Protein AF-A0A081A806-F1 (afdb_monomer_lite)

Foldseek 3Di:
DCPDPCCVVPPNPAAAEAEDEPDPVCPCVVVVCVVDPRYDYHYDDPPPLVPVPVSVVVPDD

Sequence (61 aa):
MKTHPVYQEHFEVMMIVAVLDNAAVHNKTEDLAQDRSDLELLRLGPYSPMCNPIKAFQRLV

Radius of gyration: 14.31 Å; chains: 1; bounding box: 38×20×33 Å

Secondary structure (DSSP, 8-state):
-TTSHHHHHHHTTSPEEEEE-S-GGGGGHHHHHTT-TTEEEEEPPTT-GGG-HHHHTT---

InterPro domains:
  IPR036397 Ribonuclease H superfamily [G3DSA:3.30.420.10] (2-61)

Structure (mmCIF, N/CA/C/O backbone):
data_AF-A0A081A806-F1
#
_entry.id   AF-A0A081A806-F1
#
loop_
_atom_site.group_PDB
_atom_site.id
_atom_site.type_symbol
_atom_site.label_atom_id
_atom_site.label_alt_id
_atom_site.label_comp_id
_atom_site.label_asym_id
_atom_site.label_entity_id
_atom_site.label_seq_id
_atom_site.pdbx_PDB_ins_code
_atom_site.Cartn_x
_atom_site.Cartn_y
_atom_site.Cartn_z
_atom_site.occupancy
_atom_site.B_iso_or_equiv
_atom_site.auth_seq_id
_atom_site.auth_comp_id
_atom_site.auth_asym_id
_atom_site.auth_atom_id
_atom_site.pdbx_PDB_model_num
ATOM 1 N N . MET A 1 1 ? -6.802 -3.930 15.851 1.00 60.62 1 MET A N 1
ATOM 2 C CA . MET A 1 1 ? -6.500 -2.638 15.192 1.00 60.62 1 MET A CA 1
ATOM 3 C C . MET A 1 1 ? -7.761 -1.794 15.056 1.00 60.62 1 MET A C 1
ATOM 5 O O . MET A 1 1 ? -7.802 -0.750 15.682 1.00 60.62 1 MET A O 1
ATOM 9 N N . LYS A 1 2 ? -8.818 -2.277 14.382 1.00 73.12 2 LYS A N 1
ATOM 10 C CA . LYS A 1 2 ? -10.107 -1.556 14.309 1.00 73.12 2 LYS A CA 1
ATOM 11 C C . LYS A 1 2 ? -10.857 -1.412 15.641 1.00 73.12 2 LYS A C 1
ATOM 13 O O . LYS A 1 2 ? -11.621 -0.484 15.811 1.00 73.12 2 LYS A O 1
ATOM 18 N N . THR A 1 3 ? -10.613 -2.309 16.591 1.00 84.56 3 THR A N 1
ATOM 19 C CA . THR A 1 3 ? -11.222 -2.295 17.932 1.00 84.56 3 THR A CA 1
ATOM 20 C C . THR A 1 3 ? -10.520 -1.367 18.925 1.00 84.56 3 THR A C 1
ATOM 22 O O . THR A 1 3 ? -10.887 -1.332 20.094 1.00 84.56 3 THR A O 1
ATOM 25 N N . HIS A 1 4 ? -9.457 -0.672 18.509 1.00 88.75 4 HIS A N 1
ATOM 26 C CA . HIS A 1 4 ? -8.746 0.235 19.402 1.00 88.75 4 HIS A CA 1
ATOM 27 C C . HIS A 1 4 ? -9.567 1.523 19.582 1.00 88.75 4 HIS A C 1
ATOM 29 O O . HIS A 1 4 ? -9.963 2.09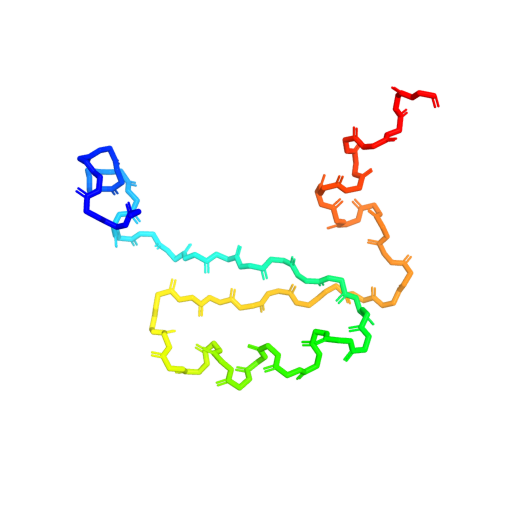3 18.566 1.00 88.75 4 HIS A O 1
ATOM 35 N N . PRO A 1 5 ? -9.760 2.041 20.810 1.00 90.00 5 PRO A N 1
ATOM 36 C CA . PRO A 1 5 ? -10.633 3.195 21.054 1.00 90.00 5 PRO A CA 1
ATOM 37 C C . PRO A 1 5 ? -10.280 4.417 20.198 1.00 90.00 5 PRO A C 1
ATOM 39 O O . PRO A 1 5 ? -11.138 4.985 19.538 1.00 90.00 5 PRO A O 1
ATOM 42 N N . VAL A 1 6 ? -8.986 4.745 20.104 1.00 88.69 6 VAL A N 1
ATOM 43 C CA . VAL A 1 6 ? -8.496 5.857 19.265 1.00 88.69 6 VAL A CA 1
ATOM 44 C C . VAL A 1 6 ? -8.811 5.642 17.783 1.00 88.69 6 VAL A C 1
ATOM 46 O O . VAL A 1 6 ? -9.115 6.599 17.079 1.00 88.69 6 VAL A O 1
ATOM 49 N N . TYR A 1 7 ? -8.750 4.393 17.307 1.00 85.12 7 TYR A N 1
ATOM 50 C CA . TYR A 1 7 ? -9.103 4.071 15.927 1.00 85.12 7 TYR A CA 1
ATOM 51 C C . TYR A 1 7 ? -10.593 4.301 15.684 1.00 85.12 7 TYR A C 1
ATOM 53 O O . TYR A 1 7 ? -10.953 4.934 14.699 1.00 85.12 7 TYR A O 1
ATOM 61 N N . GLN A 1 8 ? -11.440 3.822 16.595 1.00 89.06 8 GLN A N 1
ATOM 62 C CA . GLN A 1 8 ? -12.890 3.970 16.479 1.00 89.06 8 GLN A CA 1
ATOM 63 C C . GLN A 1 8 ? -13.310 5.442 16.486 1.00 89.06 8 GLN A C 1
ATOM 65 O O . GLN A 1 8 ? -14.055 5.889 15.623 1.00 89.06 8 GLN A O 1
ATOM 70 N N . GLU A 1 9 ? -12.745 6.224 17.403 1.00 90.00 9 GLU A N 1
ATOM 71 C CA . GLU A 1 9 ? -13.093 7.635 17.567 1.00 90.00 9 GLU A CA 1
ATOM 72 C C . GLU A 1 9 ? -12.636 8.519 16.394 1.00 90.00 9 GLU A C 1
ATOM 74 O O . GLU A 1 9 ? -13.349 9.444 16.012 1.00 90.00 9 GLU A O 1
ATOM 79 N N . HIS A 1 10 ? -11.469 8.243 15.802 1.00 87.00 10 HIS A N 1
ATOM 80 C CA . HIS A 1 10 ? -10.842 9.173 14.852 1.00 87.00 10 HIS A CA 1
ATOM 81 C C . HIS A 1 10 ? -10.745 8.649 13.415 1.00 87.00 10 HIS A C 1
ATOM 83 O O . HIS A 1 10 ? -10.600 9.446 12.493 1.00 87.00 10 HIS A O 1
ATOM 89 N N . PHE A 1 11 ? -10.790 7.331 13.205 1.00 82.88 11 PHE A N 1
ATOM 90 C CA . PHE A 1 11 ? -10.392 6.705 11.938 1.00 82.88 11 PHE A CA 1
ATOM 91 C C . PHE A 1 11 ? -11.406 5.686 11.393 1.00 82.88 11 PHE A C 1
ATOM 93 O O . PHE A 1 11 ? -11.238 5.225 10.268 1.00 82.88 11 PHE A O 1
ATOM 100 N N . GLU A 1 12 ? -12.469 5.339 12.129 1.00 84.75 1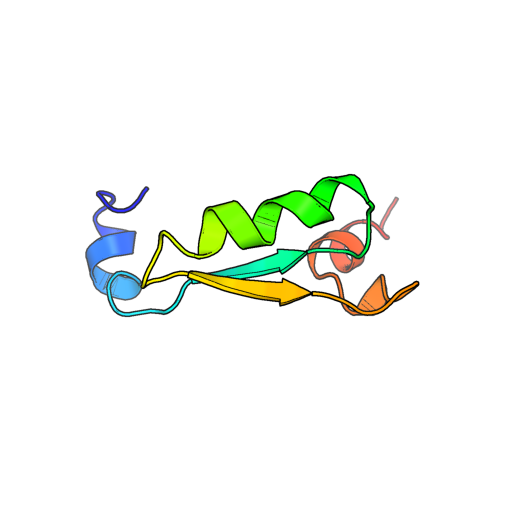2 GLU A N 1
ATOM 101 C CA . GLU A 1 12 ? -13.464 4.336 11.700 1.00 84.75 12 GLU A CA 1
ATOM 102 C C . GLU A 1 12 ? -14.210 4.721 10.420 1.00 84.75 12 GLU A C 1
ATOM 104 O O . GLU A 1 12 ? -14.563 3.853 9.626 1.00 84.75 12 GLU A O 1
ATOM 109 N N . VAL A 1 13 ? -14.401 6.022 10.197 1.00 84.19 13 VAL A N 1
ATOM 110 C CA . VAL A 1 13 ? -15.092 6.572 9.019 1.00 84.19 13 VAL A CA 1
ATOM 111 C C . VAL A 1 13 ? -14.105 6.951 7.902 1.00 84.19 13 VAL A C 1
ATOM 113 O O . VAL A 1 13 ? -14.513 7.422 6.842 1.00 84.19 13 VAL A O 1
ATOM 116 N N . MET A 1 14 ? -12.797 6.772 8.114 1.00 88.50 14 MET A N 1
ATOM 117 C CA . MET A 1 14 ? -11.777 7.120 7.123 1.00 88.50 14 MET A CA 1
ATOM 118 C C . MET A 1 14 ? -11.444 5.931 6.218 1.00 88.50 14 MET A C 1
ATOM 120 O O . MET A 1 14 ? -11.302 4.799 6.675 1.00 88.50 14 MET A O 1
ATOM 124 N N . MET A 1 15 ? -11.258 6.215 4.927 1.00 89.62 15 MET A N 1
ATOM 125 C CA . MET A 1 15 ? -10.732 5.251 3.962 1.00 89.62 15 MET A CA 1
ATOM 126 C C . MET A 1 15 ? -9.268 4.939 4.287 1.00 89.62 15 MET A C 1
ATOM 128 O O . MET A 1 15 ? -8.447 5.850 4.430 1.00 89.62 15 MET A O 1
ATOM 132 N N . ILE A 1 16 ? -8.916 3.657 4.358 1.00 89.44 16 ILE A N 1
ATOM 133 C CA . ILE A 1 16 ? -7.521 3.233 4.458 1.00 89.44 16 ILE A CA 1
ATOM 134 C C . ILE A 1 16 ? -6.931 3.236 3.051 1.00 89.44 16 ILE A C 1
ATOM 136 O O . ILE A 1 16 ? -7.445 2.562 2.167 1.00 89.44 16 ILE A O 1
ATOM 140 N N . VAL A 1 17 ? -5.815 3.936 2.852 1.00 90.88 17 VAL A N 1
ATOM 141 C CA . VAL A 1 17 ? -5.070 3.898 1.587 1.00 90.88 17 VAL A CA 1
ATOM 142 C C . VAL A 1 17 ? -3.756 3.159 1.801 1.00 90.88 17 VAL A C 1
ATOM 144 O O . VAL A 1 17 ? -2.893 3.616 2.554 1.00 90.88 17 VAL A O 1
ATOM 147 N N . ALA A 1 18 ? -3.585 2.015 1.140 1.00 89.88 18 ALA A N 1
ATOM 148 C CA . ALA A 1 18 ? -2.328 1.273 1.150 1.00 89.88 18 ALA A CA 1
ATOM 149 C C . ALA A 1 18 ? -1.499 1.618 -0.094 1.00 89.88 18 ALA A C 1
ATOM 151 O O . ALA A 1 18 ? -1.915 1.368 -1.224 1.00 89.88 18 ALA A O 1
ATOM 152 N N . VAL A 1 19 ? -0.309 2.182 0.119 1.00 90.81 19 VAL A N 1
ATOM 153 C CA . VAL A 1 19 ? 0.624 2.547 -0.954 1.00 90.81 19 VAL A CA 1
ATOM 154 C C . VAL A 1 19 ? 1.581 1.387 -1.213 1.00 90.81 19 VAL A C 1
ATOM 156 O O . VAL A 1 19 ? 2.326 0.992 -0.314 1.00 90.81 19 VAL A O 1
ATOM 159 N N . LEU A 1 20 ? 1.572 0.849 -2.432 1.00 90.75 20 LEU A N 1
ATOM 160 C CA . LEU A 1 20 ? 2.407 -0.286 -2.835 1.00 90.75 20 LEU A CA 1
ATOM 161 C C . LEU A 1 20 ? 3.410 0.147 -3.902 1.00 90.75 20 LEU A C 1
ATOM 163 O O . LEU A 1 20 ? 3.058 0.841 -4.860 1.00 90.75 20 LEU A O 1
ATOM 167 N N . ASP A 1 21 ? 4.662 -0.282 -3.751 1.00 88.62 21 ASP A N 1
ATOM 168 C CA . ASP A 1 21 ? 5.631 -0.156 -4.833 1.00 88.62 21 ASP A CA 1
ATOM 169 C C . ASP A 1 21 ? 5.365 -1.194 -5.938 1.00 88.62 21 ASP A C 1
ATOM 171 O O . ASP A 1 21 ? 4.540 -2.100 -5.810 1.00 88.62 21 ASP A O 1
ATOM 175 N N . ASN A 1 22 ? 6.049 -1.038 -7.068 1.00 87.12 22 ASN A N 1
ATOM 176 C CA . ASN A 1 22 ? 5.825 -1.864 -8.250 1.00 87.12 22 ASN A CA 1
ATOM 177 C C . ASN A 1 22 ? 6.541 -3.236 -8.190 1.00 87.12 22 ASN A C 1
ATOM 179 O O . ASN A 1 22 ? 6.853 -3.812 -9.235 1.00 87.12 22 ASN A O 1
ATOM 183 N N . ALA A 1 23 ? 6.878 -3.767 -7.007 1.00 86.25 23 ALA A N 1
ATOM 184 C CA . ALA A 1 23 ? 7.487 -5.093 -6.920 1.00 86.25 23 ALA A CA 1
ATOM 185 C C . ALA A 1 23 ? 6.487 -6.196 -7.313 1.00 86.25 23 ALA A C 1
ATOM 187 O O . ALA A 1 23 ? 5.321 -6.177 -6.923 1.00 86.25 23 ALA A O 1
ATOM 188 N N . ALA A 1 24 ? 6.961 -7.216 -8.041 1.00 84.69 24 ALA A N 1
ATOM 189 C CA . ALA A 1 24 ? 6.116 -8.287 -8.586 1.00 84.69 24 ALA A CA 1
ATOM 190 C C . ALA A 1 24 ? 5.306 -9.053 -7.519 1.00 84.69 24 ALA A C 1
ATOM 192 O O . ALA A 1 24 ? 4.237 -9.587 -7.811 1.00 84.69 24 ALA A O 1
ATOM 193 N N . VAL A 1 25 ? 5.786 -9.084 -6.271 1.00 85.00 25 VAL A N 1
ATOM 194 C CA . VAL A 1 25 ? 5.087 -9.705 -5.136 1.00 85.00 25 VAL A CA 1
ATOM 195 C C . VAL A 1 25 ? 3.772 -8.992 -4.780 1.00 85.00 25 VAL A C 1
ATOM 197 O O . VAL A 1 25 ? 2.851 -9.634 -4.280 1.00 85.00 25 VAL A O 1
ATOM 200 N N . HIS A 1 26 ? 3.636 -7.702 -5.101 1.00 81.81 26 HIS A N 1
ATOM 201 C CA . HIS A 1 26 ? 2.439 -6.901 -4.823 1.00 81.81 26 HIS A CA 1
ATOM 202 C C . HIS A 1 26 ? 1.339 -7.050 -5.887 1.00 81.81 26 HIS A C 1
ATOM 204 O O . HIS A 1 26 ? 0.249 -6.499 -5.745 1.00 81.81 26 HIS A O 1
ATOM 210 N N . ASN A 1 27 ? 1.570 -7.825 -6.952 1.00 79.69 27 ASN A N 1
ATOM 211 C CA . ASN A 1 27 ? 0.571 -8.049 -8.005 1.00 79.69 27 ASN A CA 1
ATOM 212 C C . ASN A 1 27 ? -0.665 -8.814 -7.517 1.00 79.69 27 ASN A C 1
ATOM 214 O O . ASN A 1 27 ? -1.741 -8.625 -8.058 1.00 79.69 27 ASN A O 1
ATOM 218 N N . LYS A 1 28 ? -0.531 -9.614 -6.455 1.00 80.12 28 LYS A N 1
ATOM 219 C CA . LYS A 1 28 ? -1.651 -10.356 -5.851 1.00 80.12 28 LYS A CA 1
ATOM 220 C C . LYS A 1 28 ? -2.424 -9.555 -4.801 1.00 80.12 28 LYS A C 1
ATOM 222 O O . LYS A 1 28 ? -3.410 -10.039 -4.260 1.00 80.12 28 LYS A O 1
ATOM 227 N N . THR A 1 29 ? -1.945 -8.365 -4.434 1.00 80.62 29 THR A N 1
ATOM 228 C CA . THR A 1 29 ? -2.538 -7.591 -3.336 1.00 80.62 29 THR A CA 1
ATOM 229 C C . THR A 1 29 ? -3.861 -6.938 -3.741 1.00 80.62 29 THR A C 1
ATOM 231 O O . THR A 1 29 ? -4.698 -6.714 -2.875 1.00 80.62 29 THR A O 1
ATOM 234 N N . GLU A 1 30 ? -4.086 -6.700 -5.036 1.00 77.38 30 GLU A N 1
ATOM 235 C CA . GLU A 1 30 ? -5.360 -6.182 -5.561 1.00 77.38 30 GLU A CA 1
ATOM 236 C C . GLU A 1 30 ? -6.524 -7.132 -5.308 1.00 77.38 30 GLU A C 1
ATOM 238 O O . GLU A 1 30 ? -7.557 -6.691 -4.809 1.00 77.38 30 GLU A O 1
ATOM 243 N N . ASP A 1 31 ? -6.325 -8.428 -5.541 1.00 80.88 31 ASP A N 1
ATOM 244 C CA . ASP A 1 31 ? -7.347 -9.451 -5.299 1.00 80.88 31 ASP A CA 1
ATOM 245 C C . ASP A 1 31 ? -7.763 -9.489 -3.818 1.00 80.88 31 ASP A C 1
ATOM 247 O O . ASP A 1 31 ? -8.927 -9.685 -3.494 1.00 80.88 31 ASP A O 1
ATOM 251 N N . LEU A 1 32 ? -6.821 -9.231 -2.902 1.00 78.81 32 LEU A N 1
ATOM 252 C CA . LEU A 1 32 ? -7.075 -9.205 -1.455 1.00 78.81 32 LEU A CA 1
ATOM 253 C C . LEU A 1 32 ? -7.769 -7.921 -0.979 1.00 78.81 32 LEU A C 1
ATOM 255 O O . LEU A 1 32 ? -8.364 -7.908 0.099 1.00 78.81 32 LEU A O 1
ATOM 259 N N . ALA A 1 33 ? -7.653 -6.829 -1.736 1.00 82.81 33 ALA A N 1
ATOM 260 C CA . ALA A 1 33 ? -8.281 -5.559 -1.391 1.00 82.81 33 ALA A CA 1
ATOM 261 C C . ALA A 1 33 ? -9.743 -5.484 -1.844 1.00 82.81 33 ALA A C 1
ATOM 263 O O . ALA A 1 33 ? -10.517 -4.767 -1.218 1.00 82.81 33 ALA A O 1
ATOM 264 N N . GLN A 1 34 ? -10.139 -6.254 -2.865 1.00 81.12 34 GLN A N 1
ATOM 265 C CA . GLN A 1 34 ? -11.525 -6.293 -3.352 1.00 81.12 34 GLN A CA 1
ATOM 266 C C . GLN A 1 34 ? -12.537 -6.680 -2.265 1.00 81.12 34 GLN A C 1
ATOM 268 O O . GLN A 1 34 ? -13.653 -6.165 -2.255 1.00 81.12 34 GLN A O 1
ATOM 273 N N . ASP A 1 35 ? -12.134 -7.515 -1.306 1.00 84.62 35 ASP A N 1
ATOM 274 C CA . ASP A 1 35 ? -12.993 -7.964 -0.205 1.00 84.62 35 ASP A CA 1
ATOM 275 C C . ASP A 1 35 ? -13.181 -6.911 0.908 1.00 84.62 35 ASP A C 1
ATOM 277 O O . ASP A 1 35 ? -13.864 -7.164 1.907 1.00 84.62 35 ASP A O 1
ATOM 281 N N . ARG A 1 36 ? -12.576 -5.720 0.783 1.00 86.69 36 ARG A N 1
ATOM 282 C CA . ARG A 1 36 ? -12.623 -4.664 1.803 1.00 86.69 36 ARG A CA 1
ATOM 283 C C . ARG A 1 36 ? -13.171 -3.354 1.253 1.00 86.69 36 ARG A C 1
ATOM 285 O O . ARG A 1 36 ? -12.508 -2.653 0.505 1.00 86.69 36 ARG A O 1
ATOM 292 N N . SER A 1 37 ? -14.344 -2.960 1.743 1.00 87.50 37 SER A N 1
ATOM 293 C CA . SER A 1 37 ? -14.993 -1.692 1.379 1.00 87.50 37 SER A CA 1
ATOM 294 C C . SER A 1 37 ? -14.333 -0.445 1.979 1.00 87.50 37 SER A C 1
ATOM 296 O O . SER A 1 37 ? -14.678 0.665 1.597 1.00 87.50 37 SER A O 1
ATOM 298 N N . ASP A 1 38 ? -13.444 -0.614 2.961 1.00 88.56 38 ASP A N 1
ATOM 299 C CA . ASP A 1 38 ? -12.755 0.469 3.673 1.00 88.56 38 ASP A CA 1
ATOM 300 C C . ASP A 1 38 ? -11.292 0.641 3.238 1.0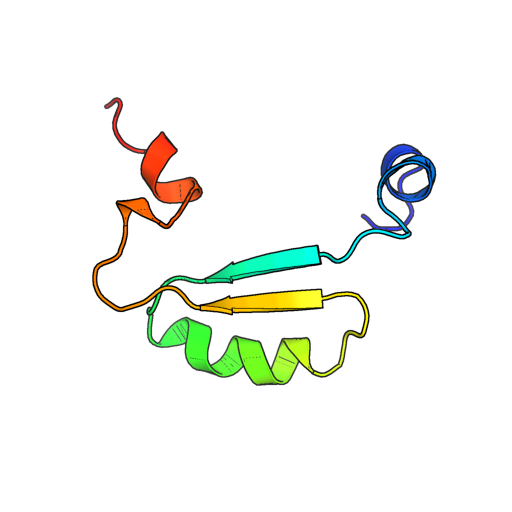0 88.56 38 ASP A C 1
ATOM 302 O O . ASP A 1 38 ? -10.517 1.292 3.941 1.00 88.56 38 ASP A O 1
ATOM 306 N N . LEU A 1 39 ? -10.891 -0.010 2.144 1.00 90.12 39 LEU A N 1
ATOM 307 C CA . LEU A 1 39 ? -9.508 -0.083 1.693 1.00 90.12 39 LEU A CA 1
ATOM 308 C C . LEU A 1 39 ? -9.396 0.268 0.210 1.00 90.12 39 LEU A C 1
ATOM 310 O O . LEU A 1 39 ? -9.985 -0.390 -0.641 1.00 90.12 39 LEU A O 1
ATOM 314 N N . GLU A 1 40 ? -8.533 1.228 -0.091 1.00 90.56 40 GLU A N 1
ATOM 315 C CA . GLU A 1 40 ? -8.085 1.533 -1.444 1.00 90.56 40 GLU A CA 1
ATOM 316 C C . GLU A 1 40 ? -6.589 1.250 -1.590 1.00 90.56 40 GLU A C 1
ATOM 318 O O . GLU A 1 40 ? -5.786 1.472 -0.675 1.00 90.56 40 GLU A O 1
ATOM 323 N N . LEU A 1 41 ? -6.199 0.754 -2.765 1.00 91.12 41 LEU A N 1
ATOM 324 C CA . LEU A 1 41 ? -4.800 0.531 -3.109 1.00 91.12 41 LEU A CA 1
ATOM 325 C C . LEU A 1 41 ? -4.297 1.636 -4.030 1.00 91.12 41 LEU A C 1
ATOM 327 O O . LEU A 1 41 ? -4.869 1.882 -5.091 1.00 91.12 41 LEU A O 1
ATOM 331 N N . LEU A 1 42 ? -3.167 2.236 -3.665 1.00 91.06 42 LEU A N 1
ATOM 332 C CA . LEU A 1 42 ? -2.436 3.165 -4.515 1.00 91.06 42 LEU A CA 1
ATOM 333 C C . LEU A 1 42 ? -1.159 2.492 -5.027 1.00 91.06 42 LEU A C 1
ATOM 335 O O . LEU A 1 42 ? -0.190 2.321 -4.282 1.00 91.06 42 LEU A O 1
ATOM 339 N N . ARG A 1 43 ? -1.149 2.121 -6.311 1.00 89.38 43 ARG A N 1
ATOM 340 C CA . ARG A 1 43 ? 0.053 1.610 -6.982 1.00 89.38 43 ARG A CA 1
ATOM 341 C C . ARG A 1 43 ? 0.949 2.754 -7.421 1.00 89.38 43 ARG A C 1
ATOM 343 O O . ARG A 1 43 ? 0.524 3.658 -8.139 1.00 89.38 43 ARG A O 1
ATOM 350 N N . LEU A 1 44 ? 2.215 2.672 -7.038 1.00 90.31 44 LEU A N 1
ATOM 351 C CA . LEU A 1 44 ? 3.233 3.576 -7.547 1.00 90.31 44 LEU A CA 1
ATOM 352 C C . LEU A 1 44 ? 3.714 3.126 -8.927 1.00 90.31 44 LEU A C 1
ATOM 354 O O . LEU A 1 44 ? 3.857 1.934 -9.200 1.00 90.31 44 LEU A O 1
ATOM 358 N N . GLY A 1 45 ? 4.026 4.099 -9.782 1.00 88.25 45 GLY A N 1
ATOM 359 C CA . GLY A 1 45 ? 4.683 3.831 -11.055 1.00 88.25 45 GLY A CA 1
ATOM 360 C C . GLY A 1 45 ? 6.080 3.212 -10.872 1.00 88.25 45 GLY A C 1
ATOM 361 O O . GLY A 1 45 ? 6.699 3.354 -9.807 1.00 88.25 45 GLY A O 1
ATOM 362 N N . PRO A 1 46 ? 6.623 2.549 -11.909 1.00 85.88 46 PRO A N 1
ATOM 363 C CA . PRO A 1 46 ? 7.987 2.030 -11.886 1.00 85.88 46 PRO A CA 1
ATOM 364 C C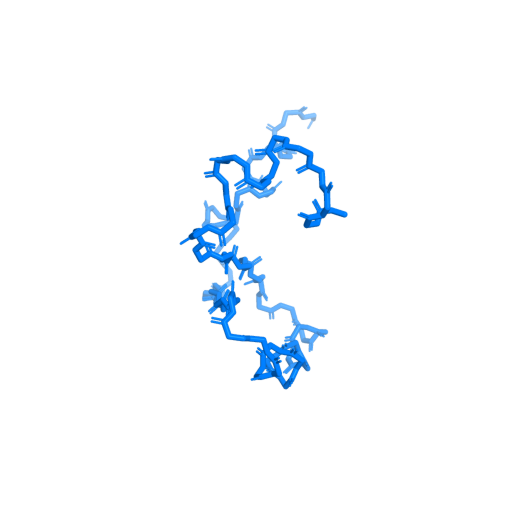 . PRO A 1 46 ? 8.998 3.103 -11.467 1.00 85.88 46 PRO A C 1
ATOM 366 O O . PRO A 1 46 ? 8.852 4.276 -11.808 1.00 85.88 46 PRO A O 1
ATOM 369 N N . TYR A 1 47 ? 10.026 2.696 -10.719 1.00 85.75 47 TYR A N 1
ATOM 370 C CA . TYR A 1 47 ? 11.147 3.559 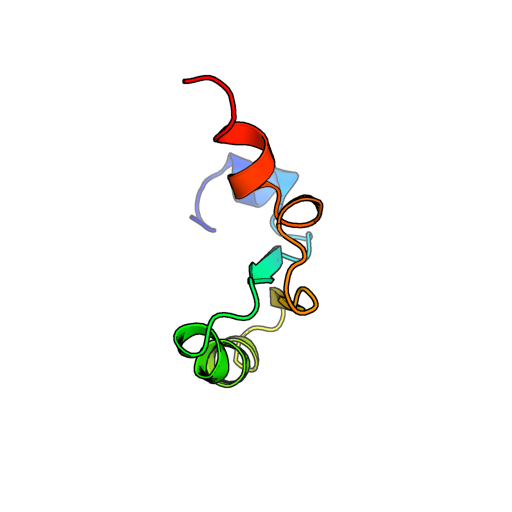-10.321 1.00 85.75 47 TYR A CA 1
ATOM 371 C C . TYR A 1 47 ? 10.742 4.880 -9.642 1.00 85.75 47 TYR A C 1
ATOM 373 O O . TYR A 1 47 ? 11.425 5.889 -9.795 1.00 85.75 47 TYR A O 1
ATOM 381 N N . SER A 1 48 ? 9.672 4.864 -8.840 1.00 88.25 48 SER A N 1
ATOM 382 C CA . SER A 1 48 ? 9.167 6.040 -8.112 1.00 88.25 48 SER A CA 1
ATOM 383 C C . SER A 1 48 ? 9.445 5.993 -6.595 1.00 88.25 48 SER A C 1
ATOM 385 O O . SER A 1 48 ? 8.518 6.136 -5.798 1.00 88.25 48 SER A O 1
ATOM 387 N N . PRO A 1 49 ? 10.700 5.802 -6.128 1.00 85.69 49 PRO A N 1
ATOM 388 C CA . PRO A 1 49 ? 10.990 5.665 -4.699 1.00 85.69 49 PRO A CA 1
ATOM 389 C C . PRO A 1 49 ? 10.723 6.953 -3.912 1.00 85.69 49 PRO A C 1
ATOM 391 O O . PRO A 1 49 ? 10.426 6.883 -2.728 1.00 85.69 49 PRO A O 1
ATOM 394 N N . MET A 1 50 ? 10.790 8.123 -4.556 1.00 89.38 50 MET A N 1
ATOM 395 C CA . MET A 1 50 ? 10.452 9.408 -3.925 1.00 89.38 50 MET A CA 1
ATOM 396 C C . MET A 1 50 ? 8.958 9.528 -3.612 1.00 89.38 50 MET A C 1
ATOM 398 O O . MET A 1 50 ? 8.580 10.253 -2.700 1.00 89.38 50 MET A O 1
ATOM 402 N N . CYS A 1 51 ? 8.121 8.778 -4.331 1.00 87.31 51 CYS A N 1
ATOM 403 C CA . CYS A 1 51 ? 6.685 8.690 -4.089 1.00 87.31 51 CYS A CA 1
ATOM 404 C C . CYS A 1 51 ? 6.328 7.615 -3.055 1.00 87.31 51 CYS A C 1
ATOM 406 O O . CYS A 1 51 ? 5.155 7.480 -2.725 1.00 87.31 51 CYS A O 1
ATOM 408 N N . ASN A 1 52 ? 7.304 6.843 -2.558 1.00 89.19 52 ASN A N 1
ATOM 409 C CA . ASN A 1 52 ? 7.085 5.862 -1.505 1.00 89.19 52 ASN A CA 1
ATOM 410 C C . ASN A 1 52 ? 7.462 6.472 -0.144 1.00 89.19 52 ASN A C 1
ATOM 412 O O . ASN A 1 52 ? 8.658 6.592 0.152 1.00 89.19 52 ASN A O 1
ATOM 416 N N . PRO A 1 53 ? 6.483 6.815 0.717 1.00 83.81 53 PRO A N 1
ATOM 417 C CA . PRO A 1 53 ? 6.758 7.469 1.991 1.00 83.81 53 PRO A CA 1
ATOM 418 C C . PRO A 1 53 ? 7.743 6.684 2.861 1.00 83.81 53 PRO A C 1
ATOM 420 O O . PRO A 1 53 ? 8.600 7.287 3.495 1.00 83.81 53 PRO A O 1
ATOM 423 N N . ILE A 1 54 ? 7.720 5.344 2.830 1.00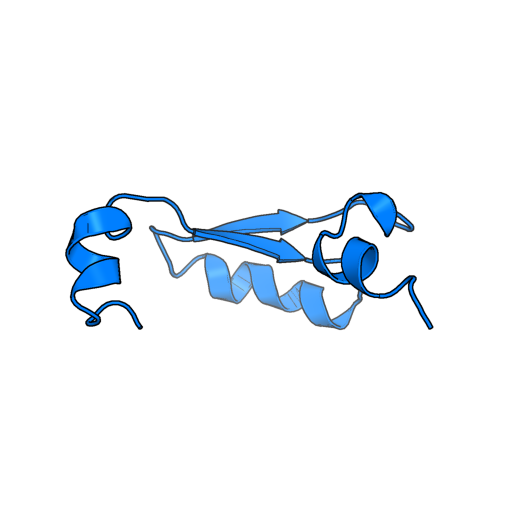 86.25 54 ILE A N 1
ATOM 424 C CA . ILE A 1 54 ? 8.633 4.527 3.647 1.00 86.25 54 ILE A CA 1
ATOM 425 C C . ILE A 1 54 ? 10.094 4.611 3.181 1.00 86.25 54 ILE A C 1
ATOM 427 O O . ILE A 1 54 ? 11.012 4.422 3.977 1.00 86.25 54 ILE A O 1
ATOM 431 N N . LYS A 1 55 ? 10.327 4.921 1.898 1.00 77.56 55 LYS A N 1
ATOM 432 C CA . LYS A 1 55 ? 11.672 5.101 1.333 1.00 77.56 55 LYS A CA 1
ATOM 433 C C . LYS A 1 55 ? 12.230 6.490 1.611 1.00 77.56 55 LYS A C 1
ATOM 435 O O . LYS A 1 55 ? 13.445 6.622 1.744 1.00 77.56 55 LYS A O 1
ATOM 440 N N . ALA A 1 56 ? 11.369 7.497 1.753 1.00 64.62 56 ALA A N 1
ATOM 441 C CA . ALA A 1 56 ? 11.785 8.845 2.130 1.00 64.62 56 ALA A CA 1
ATOM 442 C C . ALA A 1 56 ? 12.460 8.880 3.518 1.00 64.62 56 ALA A C 1
ATOM 444 O O . ALA A 1 56 ? 13.389 9.655 3.723 1.00 64.62 56 ALA A O 1
ATOM 445 N N . PHE A 1 57 ? 12.076 7.984 4.436 1.00 57.72 57 PHE A N 1
ATOM 446 C CA . PHE A 1 57 ? 12.669 7.890 5.779 1.00 57.72 57 PHE A CA 1
ATOM 447 C C . PHE A 1 57 ? 13.952 7.044 5.866 1.00 57.72 57 PHE A C 1
ATOM 449 O O . PHE A 1 57 ? 14.597 7.034 6.910 1.00 57.72 57 PHE A O 1
ATOM 456 N N . GLN A 1 58 ? 14.361 6.343 4.801 1.00 56.84 58 GLN A N 1
ATOM 457 C CA . GLN A 1 58 ? 15.536 5.452 4.823 1.00 56.84 58 GLN A CA 1
ATOM 458 C C . GLN A 1 58 ? 16.861 6.133 4.429 1.00 56.84 58 GLN A C 1
ATOM 460 O O . GLN A 1 58 ? 17.878 5.452 4.336 1.00 56.84 58 GLN A O 1
ATOM 465 N N . ARG A 1 59 ? 16.890 7.451 4.184 1.00 52.84 59 ARG A N 1
ATOM 466 C CA . ARG A 1 59 ? 18.067 8.145 3.617 1.00 52.84 59 ARG A CA 1
ATOM 467 C C . ARG A 1 59 ? 18.866 8.999 4.613 1.00 52.84 59 ARG A C 1
ATOM 469 O O . ARG A 1 59 ? 19.393 10.043 4.241 1.00 52.84 59 ARG A O 1
ATOM 476 N N . LEU A 1 60 ? 18.966 8.542 5.859 1.00 49.72 60 LEU A N 1
ATOM 477 C CA . LEU A 1 60 ? 19.891 9.060 6.874 1.00 49.72 60 LEU A CA 1
ATOM 478 C C . LEU A 1 60 ? 20.609 7.884 7.547 1.00 49.72 60 LEU A C 1
ATOM 480 O O . LEU A 1 60 ? 20.318 7.549 8.692 1.00 49.72 60 LEU A O 1
ATOM 484 N N . VAL A 1 61 ? 21.497 7.227 6.805 1.00 46.12 61 VAL A N 1
ATOM 485 C CA . VAL A 1 61 ? 22.568 6.360 7.324 1.00 46.12 61 VAL A CA 1
ATOM 486 C C . VAL A 1 61 ? 23.677 6.270 6.293 1.00 46.12 61 VAL A C 1
ATOM 488 O O . VAL A 1 61 ? 23.339 6.157 5.091 1.00 46.12 61 VAL A O 1
#

pLDDT: mean 82.6, std 10.69, range [46.12, 91.12]

Organism: NCBI:txid1317066